Protein AF-R5ZVL3-F1 (afdb_monomer_lite)

Radius of gyration: 24.53 Å; chains: 1; bounding box: 81×50×43 Å

Secondary structure (DSSP, 8-state):
----PPPPP---------------------S----------EEEEE-S---SSEEEEEETTS-EEEEESB-TTSPBPEEES---TT-EEEEEEEGGGTEEEEEEEHHHHTTT--SEEEETTEEEETTEEE-GGGT--

Structure (mmCIF, N/CA/C/O backbone):
data_AF-R5ZVL3-F1
#
_entry.id   AF-R5ZVL3-F1
#
loop_
_atom_site.group_PDB
_atom_site.id
_atom_site.type_symbol
_atom_site.label_atom_id
_atom_site.label_alt_id
_atom_site.label_comp_id
_atom_site.label_asym_id
_atom_site.label_entity_id
_atom_site.label_seq_id
_atom_site.pdbx_PDB_ins_code
_atom_site.Cartn_x
_atom_site.Cartn_y
_atom_site.Cartn_z
_atom_site.occupancy
_atom_site.B_iso_or_equiv
_atom_site.auth_seq_id
_atom_site.auth_comp_id
_atom_site.auth_asym_id
_atom_site.auth_atom_id
_atom_site.pdbx_PDB_model_num
ATOM 1 N N . MET A 1 1 ? 65.532 -27.865 -7.230 1.00 46.47 1 MET A N 1
ATOM 2 C CA . MET A 1 1 ? 64.451 -28.369 -8.102 1.00 46.47 1 MET A CA 1
ATOM 3 C C . MET A 1 1 ? 63.863 -29.590 -7.409 1.00 46.47 1 MET A C 1
ATOM 5 O O . MET A 1 1 ? 64.515 -30.622 -7.372 1.00 46.47 1 MET A O 1
ATOM 9 N N . LEU A 1 2 ? 62.715 -29.437 -6.750 1.00 46.19 2 LEU A N 1
ATOM 10 C CA . LEU A 1 2 ? 61.948 -30.534 -6.162 1.00 46.19 2 LEU A CA 1
ATOM 11 C C . LEU A 1 2 ? 60.474 -30.152 -6.313 1.00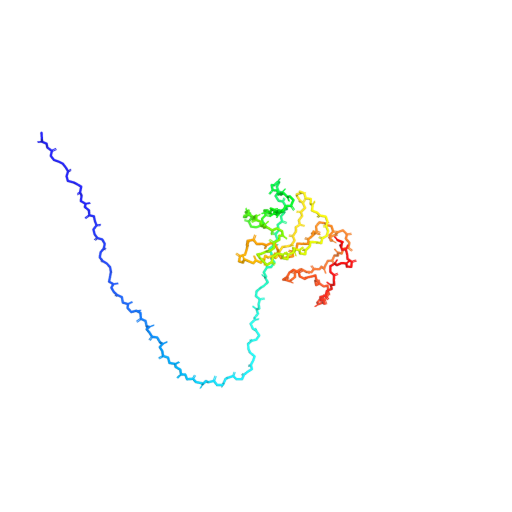 46.19 2 LEU A C 1
ATOM 13 O O . LEU A 1 2 ? 60.083 -29.041 -5.963 1.00 46.19 2 LEU A O 1
ATOM 17 N N . ALA A 1 3 ? 59.732 -31.028 -6.977 1.00 49.91 3 ALA A N 1
ATOM 18 C CA . ALA A 1 3 ? 58.392 -30.809 -7.493 1.00 49.91 3 ALA A CA 1
ATOM 19 C C . ALA A 1 3 ? 57.318 -30.905 -6.407 1.00 49.91 3 ALA A C 1
ATOM 21 O O . ALA A 1 3 ? 57.458 -31.680 -5.460 1.00 49.91 3 ALA A O 1
ATOM 22 N N . THR A 1 4 ? 56.180 -30.242 -6.617 1.00 57.16 4 THR A N 1
ATOM 23 C CA . THR A 1 4 ? 54.906 -30.772 -6.119 1.00 57.16 4 THR A CA 1
ATOM 24 C C . THR A 1 4 ? 53.772 -30.407 -7.076 1.00 57.16 4 THR A C 1
ATOM 26 O O . THR A 1 4 ? 53.538 -29.243 -7.387 1.00 57.16 4 THR A O 1
ATOM 29 N N . LEU A 1 5 ? 53.145 -31.463 -7.594 1.00 52.41 5 LEU A N 1
ATOM 30 C CA . LEU A 1 5 ? 52.029 -31.506 -8.534 1.00 52.41 5 LEU A CA 1
ATOM 31 C C . LEU A 1 5 ? 50.734 -30.997 -7.883 1.00 52.41 5 LEU A C 1
ATOM 33 O O . LEU A 1 5 ? 50.374 -31.446 -6.797 1.00 52.41 5 LEU A O 1
ATOM 37 N N . LEU A 1 6 ? 49.994 -30.149 -8.598 1.00 65.62 6 LEU A N 1
ATOM 38 C CA . LEU A 1 6 ? 48.585 -29.854 -8.332 1.00 65.62 6 LEU A CA 1
ATOM 39 C C . LEU A 1 6 ? 47.721 -30.796 -9.181 1.00 65.62 6 LEU A C 1
ATOM 41 O O . LEU A 1 6 ? 47.835 -30.820 -10.406 1.00 65.62 6 LEU A O 1
ATOM 45 N N . VAL A 1 7 ? 46.884 -31.596 -8.522 1.00 68.19 7 VAL A N 1
ATOM 46 C CA . VAL A 1 7 ? 45.976 -32.564 -9.150 1.00 68.19 7 VAL A CA 1
ATOM 47 C C . VAL A 1 7 ? 44.619 -31.892 -9.375 1.00 68.19 7 VAL A C 1
ATOM 49 O O . VAL A 1 7 ? 43.996 -31.420 -8.427 1.00 68.19 7 VAL A O 1
ATOM 52 N N . LEU A 1 8 ? 44.155 -31.848 -10.625 1.00 63.12 8 LEU A N 1
ATOM 53 C CA . LEU A 1 8 ? 42.806 -31.402 -10.987 1.00 63.12 8 LEU A CA 1
ATOM 54 C C . LEU A 1 8 ? 41.823 -32.563 -10.784 1.00 63.12 8 LEU A C 1
ATOM 56 O O . LEU A 1 8 ? 41.972 -33.619 -11.398 1.00 63.12 8 LEU A O 1
ATOM 60 N N . SER A 1 9 ? 40.814 -32.368 -9.934 1.00 62.41 9 SER A N 1
ATOM 61 C CA . SER A 1 9 ? 39.712 -33.322 -9.764 1.00 62.41 9 SER A CA 1
ATOM 62 C C . SER A 1 9 ? 38.651 -33.102 -10.841 1.00 62.41 9 SER A C 1
ATOM 64 O O . SER A 1 9 ? 38.035 -32.042 -10.915 1.00 62.41 9 SER A O 1
ATOM 66 N N . ALA A 1 10 ? 38.442 -34.119 -11.678 1.00 45.22 10 ALA A N 1
ATOM 67 C CA . ALA A 1 10 ? 37.360 -34.190 -12.649 1.00 45.22 10 ALA A CA 1
ATOM 68 C C . ALA A 1 10 ? 36.143 -34.889 -12.023 1.00 45.22 10 ALA A C 1
ATOM 70 O O . ALA A 1 10 ? 36.195 -36.084 -11.735 1.00 45.22 10 ALA A O 1
ATOM 71 N N . CYS A 1 11 ? 35.032 -34.171 -11.861 1.00 62.53 11 CYS A N 1
ATOM 72 C CA . CYS A 1 11 ? 33.734 -34.781 -11.580 1.00 62.53 11 CYS A CA 1
ATOM 73 C C . CYS A 1 11 ? 33.041 -35.110 -12.905 1.00 62.53 11 CYS A C 1
ATOM 75 O O . CYS A 1 11 ? 32.652 -34.223 -13.662 1.00 62.53 11 CYS A O 1
ATOM 77 N N . LYS A 1 12 ? 32.901 -36.407 -13.187 1.00 46.81 12 LYS A N 1
ATOM 78 C CA . LYS A 1 12 ? 32.119 -36.962 -14.295 1.00 46.81 12 LYS A CA 1
ATOM 79 C C . LYS A 1 12 ? 30.854 -37.567 -13.679 1.00 46.81 12 LYS A C 1
ATOM 81 O O . LYS A 1 12 ? 30.949 -38.547 -12.947 1.00 46.81 12 LYS A O 1
ATOM 86 N N . GLY A 1 13 ? 29.698 -36.962 -13.942 1.00 44.25 13 GLY A N 1
ATOM 87 C CA . GLY A 1 13 ? 28.385 -37.403 -13.459 1.00 44.25 13 GLY A CA 1
ATOM 88 C C . GLY A 1 13 ? 27.378 -37.446 -14.606 1.00 44.25 13 GLY A C 1
ATOM 89 O O . GLY A 1 13 ? 27.327 -36.532 -15.418 1.00 44.25 13 GLY A O 1
ATOM 90 N N . ASN A 1 14 ? 26.661 -38.562 -14.701 1.00 39.12 14 ASN A N 1
ATOM 91 C CA . ASN A 1 14 ? 25.923 -39.078 -15.853 1.00 39.12 14 ASN A CA 1
ATOM 92 C C . ASN A 1 14 ? 24.731 -38.256 -16.376 1.00 39.12 14 ASN A C 1
ATOM 94 O O . ASN A 1 14 ? 24.029 -37.566 -15.647 1.00 39.12 14 ASN A O 1
ATOM 98 N N . LYS A 1 15 ? 24.471 -38.506 -17.668 1.00 38.78 15 LYS A N 1
ATOM 99 C CA . LYS A 1 15 ? 23.219 -38.333 -18.419 1.00 38.78 15 LYS A CA 1
ATOM 100 C C . LYS A 1 15 ? 21.986 -38.813 -17.634 1.00 38.78 15 LYS A C 1
ATOM 102 O O . LYS A 1 15 ? 22.050 -39.883 -17.032 1.00 38.78 15 LYS A O 1
ATOM 107 N N . ASN A 1 16 ? 20.856 -38.109 -17.772 1.00 33.84 16 ASN A N 1
ATOM 108 C CA . ASN A 1 16 ? 19.651 -38.660 -18.412 1.00 33.84 16 ASN A CA 1
ATOM 109 C C . ASN A 1 16 ? 18.515 -37.630 -18.572 1.00 33.84 16 ASN A C 1
ATOM 111 O O . ASN A 1 16 ? 18.141 -36.938 -17.635 1.00 33.84 16 ASN A O 1
ATOM 115 N N . ASN A 1 17 ? 17.946 -37.673 -19.779 1.00 37.59 17 ASN A N 1
ATOM 116 C CA . ASN A 1 17 ? 16.548 -37.464 -20.158 1.00 37.59 17 ASN A CA 1
ATOM 117 C C . ASN A 1 17 ? 15.912 -36.081 -19.984 1.00 37.59 17 ASN A C 1
ATOM 119 O O . ASN A 1 17 ? 15.188 -35.805 -19.035 1.00 37.59 17 ASN A O 1
ATOM 123 N N . THR A 1 18 ? 16.040 -35.294 -21.050 1.00 43.06 18 THR A N 1
ATOM 124 C CA . THR A 1 18 ? 14.970 -34.430 -21.554 1.00 43.06 18 THR A CA 1
ATOM 125 C C . THR A 1 18 ? 13.792 -35.298 -22.017 1.00 43.06 18 THR A C 1
ATOM 127 O O . THR A 1 18 ? 13.997 -36.162 -22.873 1.00 43.06 18 THR A O 1
ATOM 130 N N . PRO A 1 19 ? 12.559 -35.070 -21.547 1.00 39.19 19 PRO A N 1
ATOM 131 C CA . PRO A 1 19 ? 11.376 -35.474 -22.283 1.00 39.19 19 PRO A CA 1
ATOM 132 C C . PRO A 1 19 ? 10.923 -34.289 -23.134 1.00 39.19 19 PRO A C 1
ATOM 134 O O . PRO A 1 19 ? 10.459 -33.271 -22.625 1.00 39.19 19 PRO A O 1
ATOM 137 N N . ALA A 1 20 ? 11.063 -34.439 -24.448 1.00 38.97 20 ALA A N 1
ATOM 138 C CA . ALA A 1 20 ? 10.199 -33.745 -25.383 1.00 38.97 20 ALA A CA 1
ATOM 139 C C . ALA A 1 20 ? 8.772 -34.277 -25.188 1.00 38.97 20 ALA A C 1
ATOM 141 O O . ALA A 1 20 ? 8.562 -35.488 -25.227 1.00 38.97 20 ALA A O 1
ATOM 142 N N . LEU A 1 21 ? 7.801 -33.386 -25.010 1.00 33.69 21 LEU A N 1
ATOM 143 C CA . LEU A 1 21 ? 6.386 -33.694 -25.190 1.00 33.69 21 LEU A CA 1
ATOM 144 C C . LEU A 1 21 ? 5.808 -32.667 -26.157 1.00 33.69 21 LEU A C 1
ATOM 146 O O . LEU A 1 21 ? 5.408 -31.572 -25.778 1.00 33.69 21 LEU A O 1
ATOM 150 N N . ALA A 1 22 ? 5.799 -33.052 -27.430 1.00 41.41 22 ALA A N 1
ATOM 151 C CA . ALA A 1 22 ? 4.743 -32.652 -28.337 1.00 41.41 22 ALA A CA 1
ATOM 152 C C . ALA A 1 22 ? 3.621 -33.685 -28.181 1.00 41.41 22 ALA A C 1
ATOM 154 O O . ALA A 1 22 ? 3.837 -34.868 -28.443 1.00 41.41 22 ALA A O 1
ATOM 155 N N . ALA A 1 23 ? 2.447 -33.244 -27.744 1.00 37.03 23 ALA A N 1
ATOM 156 C CA . ALA A 1 23 ? 1.192 -33.955 -27.940 1.00 37.03 23 ALA A CA 1
ATOM 157 C C . ALA A 1 23 ? 0.060 -32.929 -27.889 1.00 37.03 23 ALA A C 1
ATOM 159 O O . ALA A 1 23 ? -0.356 -32.477 -26.826 1.00 37.03 23 ALA A O 1
ATOM 160 N N . ASP A 1 24 ? -0.386 -32.545 -29.077 1.00 40.75 24 ASP A N 1
ATOM 161 C CA . ASP A 1 24 ? -1.666 -31.899 -29.306 1.00 40.75 24 ASP A CA 1
ATOM 162 C C . ASP A 1 24 ? -2.752 -32.964 -29.094 1.00 40.75 24 ASP A C 1
ATOM 164 O O . ASP A 1 24 ? -2.770 -33.985 -29.785 1.00 40.75 24 ASP A O 1
ATOM 168 N N . THR A 1 25 ? -3.608 -32.801 -28.087 1.00 37.88 25 THR A N 1
ATOM 169 C CA . THR A 1 25 ? -4.877 -33.531 -27.979 1.00 37.88 25 THR A CA 1
ATOM 170 C C . THR A 1 25 ? -5.848 -32.691 -27.168 1.00 37.88 25 THR A C 1
ATOM 172 O O . THR A 1 25 ? -5.708 -32.497 -25.963 1.00 37.88 25 THR A O 1
ATOM 175 N N . THR A 1 26 ? -6.861 -32.207 -27.872 1.00 42.31 26 THR A N 1
ATOM 176 C CA . THR A 1 26 ? -8.063 -31.577 -27.345 1.00 42.31 26 THR A CA 1
ATOM 177 C C . THR A 1 26 ? -8.664 -32.447 -26.240 1.00 42.31 26 THR A C 1
ATOM 179 O O . THR A 1 26 ? -9.047 -33.590 -26.478 1.00 42.31 26 THR A O 1
ATOM 182 N N . SER A 1 27 ? -8.753 -31.919 -25.023 1.00 41.81 27 SER A N 1
ATOM 183 C CA . SER A 1 27 ? -9.545 -32.505 -23.942 1.00 41.81 27 SER A CA 1
ATOM 184 C C . SER A 1 27 ? -10.313 -31.384 -23.266 1.00 41.81 27 SER A C 1
ATOM 186 O O . SER A 1 27 ? -9.763 -30.559 -22.544 1.00 41.81 27 SER A O 1
ATOM 188 N N . ILE A 1 28 ? -11.600 -31.344 -23.585 1.00 50.12 28 ILE A N 1
ATOM 189 C CA . ILE A 1 28 ? -12.604 -30.547 -22.900 1.00 50.12 28 ILE A CA 1
ATOM 190 C C . ILE A 1 28 ? -12.718 -31.155 -21.499 1.00 50.12 28 ILE A C 1
ATOM 192 O O . ILE A 1 28 ? -13.162 -32.295 -21.368 1.00 50.12 28 ILE A O 1
ATOM 196 N N . VAL A 1 29 ? -12.290 -30.427 -20.468 1.00 45.00 29 VAL A N 1
ATOM 197 C CA . VAL A 1 29 ? -12.664 -30.724 -19.083 1.00 45.00 29 VAL A CA 1
ATOM 198 C C . VAL A 1 29 ? -13.313 -29.484 -18.497 1.00 45.00 29 VAL A C 1
ATOM 200 O O . VAL A 1 29 ? -12.753 -28.391 -18.466 1.00 45.00 29 VAL A O 1
ATOM 203 N N . ASP A 1 30 ? -14.552 -29.724 -18.111 1.00 42.44 30 ASP A N 1
ATOM 204 C CA . ASP A 1 30 ? -15.542 -28.837 -17.548 1.00 42.44 30 ASP A CA 1
ATOM 205 C C . ASP A 1 30 ? -15.221 -28.531 -16.070 1.00 42.44 30 ASP A C 1
ATOM 207 O O . ASP A 1 30 ? -14.961 -29.439 -15.285 1.00 42.44 30 ASP A O 1
ATOM 211 N N . THR A 1 31 ? -15.265 -27.239 -15.739 1.00 49.22 31 THR A N 1
ATOM 212 C CA . THR A 1 31 ? -15.638 -26.609 -14.458 1.00 49.22 31 THR A CA 1
ATOM 213 C C . THR A 1 31 ? -14.865 -26.913 -13.152 1.00 49.22 31 THR A C 1
ATOM 215 O O . THR A 1 31 ? -14.805 -28.020 -12.625 1.00 49.22 31 THR A O 1
ATOM 218 N N . THR A 1 32 ? -14.429 -25.803 -12.530 1.00 49.00 32 THR A N 1
ATOM 219 C CA . THR A 1 32 ? -14.057 -25.590 -11.110 1.00 49.00 32 THR A CA 1
ATOM 220 C C . THR A 1 32 ? -12.740 -26.168 -10.586 1.00 49.00 32 THR A C 1
ATOM 222 O O . THR A 1 32 ? -12.709 -27.013 -9.698 1.00 49.00 32 THR A O 1
ATOM 225 N N . ALA A 1 33 ? -11.639 -25.532 -10.975 1.00 45.66 33 ALA A N 1
ATOM 226 C CA . ALA A 1 33 ? -10.621 -25.157 -10.000 1.00 45.66 33 ALA A CA 1
ATOM 227 C C . ALA A 1 33 ? -10.559 -23.627 -10.001 1.00 45.66 33 ALA A C 1
ATOM 229 O O . ALA A 1 33 ? -9.957 -23.027 -10.885 1.00 45.66 33 ALA A O 1
ATOM 230 N N . ALA A 1 34 ? -11.253 -22.979 -9.061 1.00 45.72 34 ALA A N 1
ATOM 231 C CA . ALA A 1 34 ? -10.900 -21.606 -8.733 1.00 45.72 34 ALA A CA 1
ATOM 232 C C . ALA A 1 34 ? -9.494 -21.689 -8.136 1.00 45.72 34 ALA A C 1
ATOM 234 O O . ALA A 1 34 ? -9.347 -22.097 -6.982 1.00 45.72 34 ALA A O 1
ATOM 235 N N . GLU A 1 35 ? -8.472 -21.420 -8.952 1.00 46.66 35 GLU A N 1
ATOM 236 C CA . GLU A 1 35 ? -7.116 -21.208 -8.465 1.00 46.66 35 GLU A CA 1
ATOM 237 C C . GLU A 1 35 ? -7.227 -20.194 -7.328 1.00 46.66 35 GLU A C 1
ATOM 239 O O . GLU A 1 35 ? -7.655 -19.056 -7.526 1.00 46.66 35 GLU A O 1
ATOM 244 N N . GLN A 1 36 ? -6.962 -20.651 -6.104 1.00 56.12 36 GLN A N 1
ATOM 245 C CA . GLN A 1 36 ? -6.869 -19.772 -4.950 1.00 56.12 36 GLN A CA 1
ATOM 246 C C . GLN A 1 36 ? -5.644 -18.900 -5.213 1.00 56.12 36 GLN A C 1
ATOM 248 O O . GLN A 1 36 ? -4.516 -19.326 -4.976 1.00 56.12 36 GLN A O 1
ATOM 253 N N . VAL A 1 37 ? -5.863 -17.729 -5.812 1.00 73.69 37 VAL A N 1
ATOM 254 C CA . VAL A 1 37 ? -4.805 -16.754 -6.062 1.00 73.69 37 VAL A CA 1
ATOM 255 C C . VAL A 1 37 ? -4.255 -16.355 -4.700 1.00 73.69 37 VAL A C 1
ATOM 257 O O . VAL A 1 37 ? -4.962 -15.740 -3.900 1.00 73.69 37 VAL A O 1
ATOM 260 N N . THR A 1 38 ? -3.020 -16.769 -4.420 1.00 88.62 38 THR A N 1
ATOM 261 C CA . THR A 1 38 ? -2.311 -16.414 -3.192 1.00 88.62 38 THR A CA 1
ATOM 262 C C . THR A 1 38 ? -2.289 -14.898 -3.044 1.00 88.62 38 THR A C 1
ATOM 264 O O . THR A 1 38 ? -1.992 -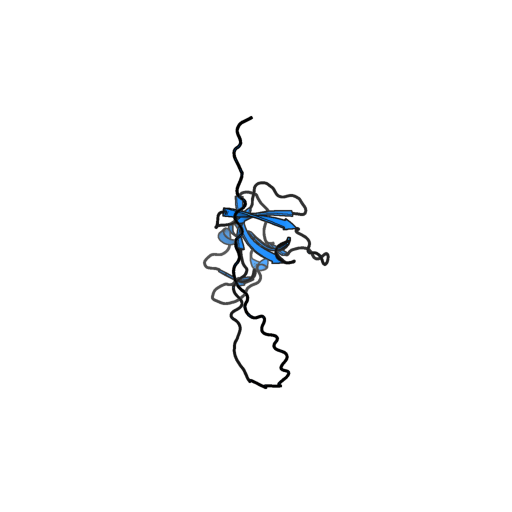14.190 -4.005 1.00 88.62 38 THR A O 1
ATOM 267 N N . ASP A 1 39 ? -2.604 -14.410 -1.844 1.00 92.75 39 ASP A N 1
ATOM 268 C CA . ASP A 1 39 ? -2.541 -12.984 -1.539 1.00 92.75 3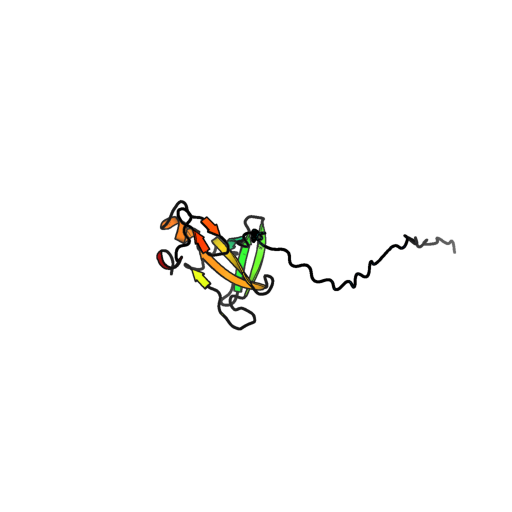9 ASP A CA 1
ATOM 269 C C . ASP A 1 39 ? -1.116 -12.459 -1.750 1.00 92.75 39 ASP A C 1
ATOM 271 O O . ASP A 1 39 ? -0.166 -12.956 -1.145 1.00 92.75 39 ASP A O 1
ATOM 275 N N . SER A 1 40 ? -0.971 -11.463 -2.620 1.00 93.38 40 SER A N 1
ATOM 276 C CA . SER A 1 40 ? 0.316 -10.856 -2.955 1.00 93.38 40 SER A CA 1
ATOM 277 C C . SER A 1 40 ? 0.667 -9.652 -2.074 1.00 93.38 40 SER A C 1
ATOM 279 O O . SER A 1 40 ? 1.572 -8.890 -2.417 1.00 93.38 40 SER A O 1
ATOM 281 N N . THR A 1 41 ? -0.089 -9.397 -1.004 1.00 97.69 41 THR A N 1
ATOM 282 C CA . THR A 1 41 ? 0.128 -8.235 -0.135 1.00 97.69 41 THR A CA 1
ATOM 283 C C . THR A 1 41 ? 1.363 -8.431 0.742 1.00 97.69 41 THR A C 1
ATOM 285 O O . THR A 1 41 ? 1.447 -9.362 1.537 1.00 97.69 41 THR A O 1
ATOM 288 N N . ILE A 1 42 ? 2.305 -7.501 0.628 1.00 98.31 42 ILE A N 1
ATOM 289 C CA . ILE A 1 42 ? 3.535 -7.419 1.410 1.00 98.31 42 ILE A CA 1
ATOM 290 C C . ILE A 1 42 ? 3.328 -6.391 2.522 1.00 98.31 42 ILE A C 1
ATOM 292 O O . ILE A 1 42 ? 2.835 -5.291 2.272 1.00 98.31 42 ILE A O 1
ATOM 296 N N . TYR A 1 43 ? 3.733 -6.726 3.743 1.00 98.50 43 TYR A N 1
ATOM 297 C CA . TYR A 1 43 ? 3.626 -5.842 4.901 1.00 98.50 43 TYR A CA 1
ATOM 298 C C . TYR A 1 43 ? 5.005 -5.414 5.386 1.00 98.50 43 TYR A C 1
ATOM 300 O O . TYR A 1 43 ? 5.969 -6.174 5.285 1.00 98.50 43 TYR A O 1
ATOM 308 N N . GLY A 1 44 ? 5.100 -4.193 5.902 1.00 98.31 44 GLY A N 1
ATOM 309 C CA . GLY A 1 44 ? 6.349 -3.675 6.442 1.00 98.31 44 GLY A CA 1
ATOM 310 C C . GLY A 1 44 ? 6.261 -2.227 6.894 1.00 98.31 44 GLY A C 1
ATOM 311 O O . GLY A 1 44 ? 5.193 -1.608 6.872 1.00 98.31 44 GLY A O 1
ATOM 312 N N . LYS A 1 45 ? 7.402 -1.677 7.299 1.00 98.38 45 LYS A N 1
ATOM 313 C CA . LYS A 1 45 ? 7.566 -0.267 7.663 1.00 98.38 45 LYS A CA 1
ATOM 314 C C . LYS A 1 45 ? 8.337 0.476 6.588 1.00 98.38 45 LYS A C 1
ATOM 316 O O . LYS A 1 45 ? 9.288 -0.068 6.029 1.00 98.38 45 LYS A O 1
ATOM 321 N N . ALA A 1 46 ? 7.955 1.720 6.317 1.00 97.44 46 ALA A N 1
ATOM 322 C CA . ALA A 1 46 ? 8.717 2.557 5.397 1.00 97.44 46 ALA A CA 1
ATOM 323 C C . ALA A 1 46 ? 10.175 2.678 5.869 1.00 97.44 46 ALA A C 1
ATOM 325 O O . ALA A 1 46 ? 10.425 2.984 7.039 1.00 97.44 46 ALA A O 1
ATOM 326 N N . SER A 1 47 ? 11.117 2.428 4.957 1.00 94.25 47 SER A N 1
ATOM 327 C CA . SER A 1 47 ? 12.544 2.609 5.215 1.00 94.25 47 SER A CA 1
ATOM 328 C C . SER A 1 47 ? 12.881 4.098 5.308 1.00 94.25 47 SER A C 1
ATOM 330 O O . SER A 1 47 ? 12.092 4.959 4.923 1.00 94.25 47 SER A O 1
ATOM 332 N N . GLU A 1 48 ? 14.072 4.417 5.805 1.00 88.69 48 GLU A N 1
ATOM 333 C CA . GLU A 1 48 ? 14.574 5.797 5.869 1.00 88.69 48 GLU A CA 1
ATOM 334 C C . GLU A 1 48 ? 15.004 6.343 4.493 1.00 88.69 48 GLU A C 1
ATOM 336 O O . GLU A 1 48 ? 15.283 7.533 4.359 1.00 88.69 48 GLU A O 1
ATOM 341 N N . ASP A 1 49 ? 15.056 5.483 3.472 1.00 78.38 49 ASP A N 1
ATOM 342 C CA . ASP A 1 49 ? 15.624 5.779 2.159 1.00 78.38 49 ASP A CA 1
ATOM 343 C C . ASP A 1 49 ? 14.565 5.617 1.060 1.00 78.38 49 ASP A C 1
ATOM 345 O O . ASP A 1 49 ? 14.430 4.562 0.437 1.00 78.38 49 ASP A O 1
ATOM 349 N N . PHE A 1 50 ? 13.769 6.669 0.843 1.00 85.75 50 PHE A N 1
ATOM 350 C CA . PHE A 1 50 ? 12.895 6.778 -0.324 1.00 85.75 50 PHE A CA 1
ATOM 351 C C . PHE A 1 50 ? 12.784 8.218 -0.836 1.00 85.75 50 PHE A C 1
ATOM 353 O O . PHE A 1 50 ? 12.823 9.187 -0.078 1.00 85.75 50 PHE A O 1
ATOM 360 N N . GLY A 1 51 ? 12.654 8.357 -2.157 1.00 86.31 51 GLY A N 1
ATOM 361 C CA . GLY A 1 51 ? 12.606 9.645 -2.848 1.00 86.31 51 GLY A CA 1
ATOM 362 C C . GLY A 1 51 ? 11.216 10.005 -3.372 1.00 86.31 51 GLY A C 1
ATOM 363 O O . GLY A 1 51 ? 10.220 9.342 -3.108 1.00 86.31 51 GLY A O 1
ATOM 364 N N . MET A 1 52 ? 11.135 11.059 -4.188 1.00 88.62 52 MET A N 1
ATOM 365 C CA . MET A 1 52 ? 9.858 11.461 -4.802 1.00 88.62 52 MET A CA 1
ATOM 366 C C . MET A 1 52 ? 9.281 10.380 -5.731 1.00 88.62 52 MET A C 1
ATOM 368 O O . MET A 1 52 ? 8.062 10.221 -5.789 1.00 88.62 52 MET A O 1
ATOM 372 N N . SER A 1 53 ? 10.148 9.629 -6.417 1.00 93.56 53 SER A N 1
ATOM 373 C CA . SER A 1 53 ? 9.778 8.646 -7.448 1.00 93.56 53 SER A CA 1
ATOM 374 C C . SER A 1 53 ? 9.911 7.188 -7.004 1.00 93.56 53 SER A C 1
ATOM 376 O O . SER A 1 53 ? 9.563 6.292 -7.770 1.00 93.56 53 SER A O 1
ATOM 378 N N . THR A 1 54 ? 10.404 6.934 -5.794 1.00 95.81 54 THR A N 1
ATOM 379 C CA . THR A 1 54 ? 10.601 5.583 -5.258 1.00 95.81 54 THR A CA 1
ATOM 380 C C . THR A 1 54 ? 9.923 5.439 -3.906 1.00 95.81 54 THR A C 1
ATOM 382 O O . THR A 1 54 ? 9.637 6.427 -3.234 1.00 95.81 54 THR A O 1
ATOM 385 N N . PHE A 1 55 ? 9.640 4.205 -3.513 1.00 97.56 55 PHE A N 1
ATOM 386 C CA . PHE A 1 55 ? 9.222 3.874 -2.160 1.00 97.56 55 PHE A CA 1
ATOM 387 C C . PHE A 1 55 ? 10.086 2.731 -1.634 1.00 97.56 55 PHE A C 1
ATOM 389 O O . PHE A 1 55 ? 10.318 1.754 -2.348 1.00 97.56 55 PHE A O 1
ATOM 396 N N . GLY A 1 56 ? 10.564 2.890 -0.406 1.00 97.31 56 GLY A N 1
ATOM 397 C CA . GLY A 1 56 ? 11.426 1.946 0.284 1.00 97.31 56 GLY A CA 1
ATOM 398 C C . GLY A 1 56 ? 10.721 1.403 1.520 1.00 97.31 56 GLY A C 1
ATOM 399 O O . GLY A 1 56 ? 10.076 2.153 2.258 1.00 97.31 56 GLY A O 1
ATOM 400 N N . MET A 1 57 ? 10.818 0.097 1.749 1.00 97.50 57 MET A N 1
ATOM 401 C CA . MET A 1 57 ? 10.161 -0.585 2.861 1.00 97.50 57 MET A CA 1
ATOM 402 C C . MET A 1 57 ? 11.057 -1.687 3.416 1.00 97.50 57 MET A C 1
ATOM 404 O O . MET A 1 57 ? 11.655 -2.444 2.656 1.00 97.50 57 MET A O 1
ATOM 408 N N . ILE A 1 58 ? 11.111 -1.800 4.739 1.00 98.06 58 ILE A N 1
ATOM 409 C CA . ILE A 1 58 ? 11.605 -2.992 5.424 1.00 98.06 58 ILE A CA 1
ATOM 410 C C . ILE A 1 58 ? 10.389 -3.864 5.718 1.00 98.06 58 ILE A C 1
ATOM 412 O O . ILE A 1 58 ? 9.478 -3.434 6.429 1.00 98.06 58 ILE A O 1
ATOM 416 N N . THR A 1 59 ? 10.339 -5.047 5.117 1.00 98.19 59 THR A N 1
ATOM 417 C CA . THR A 1 59 ? 9.231 -5.994 5.288 1.00 98.19 59 THR A CA 1
ATOM 418 C C . THR A 1 59 ? 9.176 -6.537 6.714 1.00 98.19 59 THR A C 1
ATOM 420 O O . THR A 1 59 ? 10.160 -6.471 7.453 1.00 98.19 59 THR A O 1
ATOM 423 N N . ASP A 1 60 ? 8.035 -7.107 7.099 1.00 98.00 60 ASP A N 1
ATOM 424 C CA . ASP A 1 60 ? 7.881 -7.772 8.399 1.00 98.00 60 ASP A CA 1
ATOM 425 C C . ASP A 1 60 ? 8.862 -8.963 8.565 1.00 98.00 60 ASP A C 1
ATOM 427 O O . ASP A 1 60 ? 9.232 -9.292 9.693 1.00 98.00 60 ASP A O 1
ATOM 431 N N . ASP A 1 61 ? 9.351 -9.540 7.459 1.00 97.12 61 ASP A N 1
ATOM 432 C CA . ASP A 1 61 ? 10.383 -10.591 7.438 1.00 97.12 61 ASP A CA 1
ATOM 433 C C . ASP A 1 61 ? 11.826 -10.039 7.495 1.00 97.12 61 ASP A C 1
ATOM 435 O O . ASP A 1 61 ? 12.787 -10.794 7.646 1.00 97.12 61 ASP A O 1
ATOM 439 N N . GLY A 1 62 ? 11.995 -8.715 7.424 1.00 97.00 62 GLY A N 1
ATOM 440 C CA . GLY A 1 62 ? 13.284 -8.024 7.515 1.00 97.00 62 GLY A CA 1
ATOM 441 C C . GLY A 1 62 ? 13.965 -7.730 6.176 1.00 97.00 62 GLY A C 1
ATOM 442 O O . GLY A 1 62 ? 15.015 -7.086 6.169 1.00 97.00 62 GLY A O 1
ATOM 443 N N . ASP A 1 63 ? 13.379 -8.142 5.050 1.00 96.44 63 ASP A N 1
ATOM 444 C CA . ASP A 1 63 ? 13.895 -7.816 3.718 1.00 96.44 63 ASP A CA 1
ATOM 445 C C . ASP A 1 63 ? 13.691 -6.339 3.373 1.00 96.44 63 ASP A C 1
ATOM 447 O O . ASP A 1 63 ? 12.647 -5.756 3.676 1.00 96.44 63 ASP A O 1
ATOM 451 N N . THR A 1 64 ? 14.655 -5.751 2.664 1.00 95.31 64 THR A N 1
ATOM 452 C CA . THR A 1 64 ? 14.535 -4.399 2.106 1.00 95.31 64 THR A CA 1
ATOM 453 C C . THR A 1 64 ? 13.970 -4.459 0.692 1.00 95.31 64 THR A C 1
ATOM 455 O O . THR A 1 64 ? 14.555 -5.084 -0.192 1.00 95.31 64 THR A O 1
ATOM 458 N N . ILE A 1 65 ? 12.881 -3.733 0.455 1.00 95.94 65 ILE A N 1
ATOM 459 C CA . ILE A 1 65 ? 12.279 -3.539 -0.864 1.00 95.94 65 ILE A CA 1
ATOM 460 C C . ILE A 1 65 ? 12.411 -2.073 -1.260 1.00 95.94 65 ILE A C 1
ATOM 462 O O . ILE A 1 65 ? 12.114 -1.189 -0.462 1.00 95.94 65 ILE A O 1
ATOM 466 N N . ASN A 1 66 ? 12.801 -1.826 -2.510 1.00 96.56 66 ASN A N 1
ATOM 467 C CA . ASN A 1 66 ? 12.782 -0.509 -3.138 1.00 96.56 66 ASN A CA 1
ATOM 468 C C . ASN A 1 66 ? 12.083 -0.618 -4.493 1.00 96.56 66 ASN A C 1
ATOM 470 O O . ASN A 1 66 ? 12.512 -1.402 -5.335 1.00 96.56 66 ASN A O 1
ATOM 474 N N . VAL A 1 67 ? 11.025 0.166 -4.696 1.00 97.31 67 VAL A N 1
ATOM 475 C CA . VAL A 1 67 ? 10.187 0.118 -5.905 1.00 97.31 67 VAL A CA 1
ATOM 476 C C . VAL A 1 67 ? 9.977 1.496 -6.516 1.00 97.31 67 VAL A C 1
ATOM 478 O O . VAL A 1 67 ? 9.955 2.510 -5.811 1.00 97.31 67 VAL A O 1
ATOM 481 N N . CYS A 1 68 ? 9.776 1.541 -7.830 1.00 97.81 68 CYS A N 1
ATOM 482 C CA . CYS A 1 68 ? 9.354 2.741 -8.547 1.00 97.81 68 CYS A CA 1
ATOM 483 C C . CYS A 1 68 ? 7.873 3.045 -8.277 1.00 97.81 68 CYS A C 1
ATOM 485 O O . CYS A 1 68 ? 7.041 2.146 -8.238 1.00 97.81 68 CYS A O 1
ATOM 487 N N . ARG A 1 69 ? 7.509 4.320 -8.107 1.00 97.19 69 ARG A N 1
ATOM 488 C CA . ARG A 1 69 ? 6.104 4.736 -7.899 1.00 97.19 69 ARG A CA 1
ATOM 489 C C . ARG A 1 69 ? 5.295 4.821 -9.195 1.00 97.19 69 ARG A C 1
ATOM 491 O O . ARG A 1 69 ? 4.077 4.950 -9.128 1.00 97.19 69 ARG A O 1
ATOM 498 N N . THR A 1 70 ? 5.962 4.734 -10.336 1.00 97.75 70 THR A N 1
ATOM 499 C CA . THR A 1 70 ? 5.358 4.712 -11.668 1.00 97.75 70 THR A CA 1
ATOM 500 C C . THR A 1 70 ? 5.762 3.403 -12.333 1.00 97.75 70 THR A C 1
ATOM 502 O O . THR A 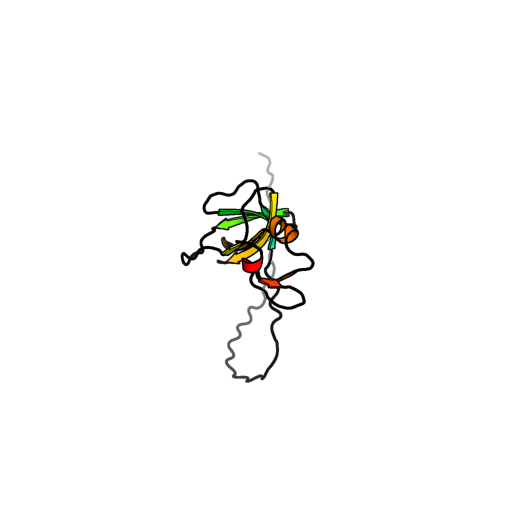1 70 ? 6.933 3.031 -12.284 1.00 97.75 70 THR A O 1
ATOM 505 N N . ALA A 1 71 ? 4.790 2.706 -12.912 1.00 97.56 71 ALA A N 1
ATOM 506 C CA . ALA A 1 71 ? 4.989 1.443 -13.607 1.00 97.56 71 ALA A CA 1
ATOM 507 C C . ALA A 1 71 ? 5.623 1.634 -14.996 1.00 97.56 71 ALA A C 1
ATOM 509 O O . ALA A 1 71 ? 5.666 2.743 -15.536 1.00 97.56 71 ALA A O 1
ATOM 510 N N . ASN A 1 72 ? 6.065 0.536 -15.611 1.00 97.62 72 ASN A N 1
ATOM 511 C CA . ASN A 1 72 ? 6.702 0.530 -16.935 1.00 97.62 72 ASN A CA 1
ATOM 512 C C . ASN A 1 72 ? 5.790 1.059 -18.058 1.00 97.62 72 ASN A C 1
ATOM 514 O O . ASN A 1 72 ? 6.275 1.550 -19.076 1.00 97.62 72 ASN A O 1
ATOM 518 N N . ASP A 1 73 ? 4.471 0.979 -17.872 1.00 97.19 73 ASP A N 1
ATOM 519 C CA . ASP A 1 73 ? 3.461 1.535 -18.780 1.00 97.19 73 ASP A CA 1
ATOM 520 C C . ASP A 1 73 ? 3.198 3.043 -18.564 1.00 97.19 73 ASP A C 1
ATOM 522 O O . ASP A 1 73 ? 2.368 3.630 -19.259 1.00 97.19 73 ASP A O 1
ATOM 526 N N . GLY A 1 74 ? 3.897 3.676 -17.617 1.00 97.06 74 GLY A N 1
ATOM 527 C CA . GLY A 1 74 ? 3.744 5.086 -17.261 1.00 97.06 74 GLY A CA 1
ATOM 528 C C . GLY A 1 74 ? 2.594 5.381 -16.296 1.00 97.06 74 GLY A C 1
ATOM 529 O O . GLY A 1 74 ? 2.337 6.548 -16.010 1.00 97.06 74 GLY A O 1
ATOM 530 N N . THR A 1 75 ? 1.886 4.364 -15.795 1.00 97.56 75 THR A N 1
ATOM 531 C CA . THR A 1 75 ? 0.811 4.561 -14.815 1.00 97.56 75 THR A CA 1
ATOM 532 C C . THR A 1 75 ? 1.360 4.708 -13.399 1.00 97.56 75 THR A C 1
ATOM 534 O O . THR A 1 75 ? 2.223 3.945 -12.965 1.00 97.56 75 THR A O 1
ATOM 537 N N . ASP A 1 76 ? 0.838 5.682 -12.655 1.00 97.25 76 ASP A N 1
ATOM 538 C CA . ASP A 1 76 ? 1.219 5.892 -11.259 1.00 97.25 76 ASP A CA 1
ATOM 539 C C . ASP A 1 76 ? 0.571 4.863 -10.323 1.00 97.25 76 ASP A C 1
ATOM 541 O O . ASP A 1 76 ? -0.543 4.374 -10.546 1.00 97.25 76 ASP A O 1
ATOM 545 N N . ALA A 1 77 ? 1.275 4.559 -9.235 1.00 96.88 77 ALA A N 1
ATOM 546 C CA . ALA A 1 77 ? 0.792 3.708 -8.162 1.00 96.88 77 ALA A CA 1
ATOM 547 C C . ALA A 1 77 ? -0.401 4.322 -7.417 1.00 96.88 77 ALA A C 1
ATOM 549 O O . ALA A 1 77 ? -0.500 5.539 -7.235 1.00 96.88 77 ALA A O 1
ATOM 550 N N . LYS A 1 78 ? -1.271 3.458 -6.885 1.00 97.81 78 LYS A N 1
ATOM 551 C CA . LYS A 1 78 ? -2.360 3.871 -5.990 1.00 97.81 78 LYS A CA 1
ATOM 552 C C . LYS A 1 78 ? -1.833 3.973 -4.567 1.00 97.81 78 LYS A C 1
ATOM 554 O O . LYS A 1 78 ? -1.413 2.972 -3.995 1.00 97.81 78 LYS A O 1
ATOM 559 N N . ILE A 1 79 ? -1.847 5.170 -3.997 1.00 97.81 79 ILE A N 1
ATOM 560 C CA . ILE A 1 79 ? -1.276 5.432 -2.675 1.00 97.81 79 ILE A CA 1
ATOM 561 C C . ILE A 1 79 ? -2.356 6.052 -1.802 1.00 97.81 79 ILE A C 1
ATOM 563 O O . ILE A 1 79 ? -2.925 7.076 -2.167 1.00 97.81 79 ILE A O 1
ATOM 567 N N . TYR A 1 80 ? -2.619 5.416 -0.665 1.00 98.44 80 TYR A N 1
ATOM 568 C CA . TYR A 1 80 ? -3.678 5.784 0.263 1.00 98.44 80 TYR A CA 1
ATOM 569 C C . TYR A 1 80 ? -3.100 6.149 1.625 1.00 98.44 80 TYR A C 1
ATOM 571 O O . TYR A 1 80 ? -2.473 5.321 2.296 1.00 98.44 80 TYR A O 1
ATOM 579 N N . GLY A 1 81 ? -3.373 7.374 2.065 1.00 97.69 81 GLY A N 1
ATOM 580 C CA . GLY A 1 81 ? -2.805 7.954 3.272 1.00 97.69 81 GLY A CA 1
ATOM 581 C C . GLY A 1 81 ? -1.470 8.639 3.003 1.00 97.69 81 GLY A C 1
ATOM 582 O O . GLY A 1 81 ? -0.938 8.645 1.890 1.00 97.69 81 GLY A O 1
ATOM 583 N N . SER A 1 82 ? -0.921 9.264 4.041 1.00 96.62 82 SER A N 1
ATOM 584 C CA . SER A 1 82 ? 0.360 9.954 3.891 1.00 96.62 82 SER A CA 1
ATOM 585 C C . SER A 1 82 ? 1.538 8.980 3.783 1.00 96.62 82 SER A C 1
ATOM 587 O O . SER A 1 82 ? 1.500 7.882 4.332 1.00 96.62 82 SER A O 1
ATOM 589 N N . ILE A 1 83 ? 2.602 9.401 3.094 1.00 95.06 83 ILE A N 1
ATOM 590 C CA . ILE A 1 83 ? 3.892 8.706 3.108 1.00 95.06 83 ILE A CA 1
ATOM 591 C C . ILE A 1 83 ? 4.765 9.341 4.190 1.00 95.06 83 ILE A C 1
ATOM 593 O O . ILE A 1 83 ? 5.083 10.531 4.128 1.00 95.06 83 ILE A O 1
ATOM 597 N N . LYS A 1 84 ? 5.141 8.540 5.181 1.00 95.38 84 LYS A N 1
ATOM 598 C CA . LYS A 1 84 ? 5.945 8.916 6.347 1.00 95.38 84 LYS A CA 1
ATOM 599 C C . LYS A 1 84 ? 6.907 7.794 6.707 1.00 95.38 84 LYS A C 1
ATOM 601 O O . LYS A 1 84 ? 6.552 6.621 6.591 1.00 95.38 84 LYS A O 1
ATOM 606 N N . TYR A 1 85 ? 8.086 8.181 7.185 1.00 93.94 85 TYR A N 1
ATOM 607 C CA . TYR A 1 85 ? 9.068 7.267 7.762 1.00 93.94 85 TYR A CA 1
ATOM 608 C C . TYR A 1 85 ? 8.488 6.511 8.959 1.00 93.94 85 TYR A C 1
ATOM 610 O O . TYR A 1 85 ? 7.685 7.070 9.706 1.00 93.94 85 TYR A O 1
ATOM 618 N N . ASP A 1 86 ? 8.913 5.256 9.127 1.00 95.12 86 ASP A N 1
ATOM 619 C CA . ASP A 1 86 ? 8.552 4.348 10.229 1.00 95.12 86 ASP A CA 1
ATOM 620 C C . ASP A 1 86 ? 7.056 3.968 10.349 1.00 95.12 86 ASP A C 1
ATOM 622 O O . ASP A 1 86 ? 6.694 3.072 11.123 1.00 95.12 86 ASP A O 1
ATOM 626 N N . ASP A 1 87 ? 6.178 4.572 9.542 1.00 98.00 87 ASP A N 1
ATOM 627 C CA . ASP A 1 87 ? 4.790 4.130 9.409 1.00 98.00 87 ASP A CA 1
ATOM 628 C C . ASP A 1 87 ? 4.724 2.726 8.789 1.00 98.00 87 ASP A C 1
ATOM 630 O O . ASP A 1 87 ? 5.586 2.329 7.998 1.00 98.00 87 ASP A O 1
ATOM 634 N N . ARG A 1 88 ? 3.685 1.966 9.156 1.00 98.56 88 ARG A N 1
ATOM 635 C CA . ARG A 1 88 ? 3.432 0.617 8.644 1.00 98.56 88 ARG A CA 1
ATOM 636 C C . ARG A 1 88 ? 2.531 0.676 7.416 1.00 98.56 88 ARG A C 1
ATOM 638 O O . ARG A 1 88 ? 1.545 1.414 7.406 1.00 98.56 88 ARG A O 1
ATOM 645 N N . TYR A 1 89 ? 2.833 -0.147 6.419 1.00 98.69 89 TYR A N 1
ATOM 646 C CA . TYR A 1 89 ? 2.123 -0.191 5.147 1.00 98.69 89 TYR A CA 1
ATOM 647 C C . TYR A 1 89 ? 1.749 -1.616 4.742 1.00 98.69 89 TYR A C 1
ATOM 649 O O . TYR A 1 89 ? 2.412 -2.585 5.113 1.00 98.69 89 TYR A O 1
ATOM 657 N N . ALA A 1 90 ? 0.677 -1.711 3.957 1.00 98.69 90 ALA A N 1
ATOM 658 C CA . ALA A 1 90 ? 0.397 -2.845 3.088 1.00 98.69 90 ALA A CA 1
ATOM 659 C C . ALA A 1 90 ? 0.720 -2.434 1.650 1.00 98.69 90 ALA A C 1
ATOM 661 O O . ALA A 1 90 ? 0.298 -1.364 1.202 1.00 98.69 90 ALA A O 1
ATOM 662 N N . MET A 1 91 ? 1.455 -3.281 0.938 1.00 98.50 91 MET A N 1
ATOM 663 C CA . MET A 1 91 ? 1.974 -3.012 -0.393 1.00 98.50 91 MET A CA 1
ATOM 664 C C . MET A 1 91 ? 1.657 -4.162 -1.345 1.00 98.50 91 MET A C 1
ATOM 666 O O . MET A 1 91 ? 1.809 -5.327 -1.002 1.00 98.50 91 MET A O 1
ATOM 670 N N . THR A 1 92 ? 1.282 -3.841 -2.574 1.00 98.31 92 THR A N 1
ATOM 671 C CA . THR A 1 92 ? 1.374 -4.772 -3.705 1.00 98.31 92 THR A CA 1
ATOM 672 C C . THR A 1 92 ? 2.344 -4.214 -4.729 1.00 98.31 92 THR A C 1
ATOM 674 O O . THR A 1 92 ? 2.570 -3.002 -4.790 1.00 98.31 92 THR A O 1
ATOM 677 N N . THR A 1 93 ? 2.914 -5.091 -5.544 1.00 98.00 93 THR A N 1
ATOM 678 C CA . THR A 1 93 ? 3.862 -4.713 -6.589 1.00 98.00 93 THR A CA 1
ATOM 679 C C . THR A 1 93 ? 3.324 -5.044 -7.978 1.00 98.00 93 THR A C 1
ATOM 681 O O . THR A 1 93 ? 2.368 -5.800 -8.154 1.00 98.00 93 THR A O 1
ATOM 684 N N . ARG A 1 94 ? 3.929 -4.414 -8.978 1.00 96.75 94 ARG A N 1
ATOM 685 C CA . ARG A 1 94 ? 3.721 -4.599 -10.414 1.00 96.75 94 ARG A CA 1
ATOM 686 C C . ARG A 1 94 ? 5.084 -4.799 -11.067 1.00 96.75 94 ARG A C 1
ATOM 688 O O . ARG A 1 94 ? 6.109 -4.716 -10.394 1.00 96.75 94 ARG A O 1
ATOM 695 N N . ASP A 1 95 ? 5.088 -5.079 -12.367 1.00 97.38 95 ASP A N 1
ATOM 696 C CA . ASP A 1 95 ? 6.319 -5.181 -13.158 1.00 97.38 95 ASP A CA 1
ATOM 697 C C . ASP A 1 95 ? 7.333 -6.153 -12.535 1.00 97.38 95 ASP A C 1
ATOM 699 O O . ASP A 1 95 ? 8.494 -5.830 -12.326 1.00 97.38 95 ASP A O 1
ATOM 703 N N . ASN A 1 96 ? 6.860 -7.349 -12.168 1.00 95.69 96 ASN A N 1
ATOM 704 C CA . ASN A 1 96 ? 7.662 -8.391 -11.514 1.00 95.69 96 ASN A CA 1
ATOM 705 C C . ASN A 1 96 ? 8.341 -7.952 -10.201 1.00 95.69 96 ASN A C 1
ATOM 707 O O . ASN A 1 96 ? 9.379 -8.496 -9.833 1.00 95.69 96 ASN A O 1
ATOM 711 N N . GLY A 1 97 ? 7.746 -6.998 -9.481 1.00 96.00 97 GLY A N 1
ATOM 712 C CA . GLY A 1 97 ? 8.275 -6.507 -8.211 1.00 96.00 97 GLY A CA 1
ATOM 713 C C . GLY A 1 97 ? 9.041 -5.193 -8.315 1.00 96.00 97 GLY A C 1
ATOM 714 O O . GLY A 1 97 ? 9.432 -4.669 -7.280 1.00 96.00 97 GLY A O 1
ATOM 715 N N . GLU A 1 98 ? 9.243 -4.648 -9.516 1.00 97.12 98 GLU A N 1
ATOM 716 C CA . GLU A 1 98 ? 10.022 -3.419 -9.725 1.00 97.12 98 GLU A CA 1
ATOM 717 C C . GLU A 1 98 ? 9.222 -2.145 -9.417 1.00 97.12 98 GLU A C 1
ATOM 719 O O . GLU A 1 98 ? 9.787 -1.131 -8.997 1.00 97.12 98 GLU A O 1
ATOM 724 N N . SER A 1 99 ? 7.898 -2.204 -9.575 1.00 97.94 99 SER A N 1
ATOM 725 C CA . SER A 1 99 ? 7.017 -1.041 -9.451 1.00 97.94 99 SER A CA 1
ATOM 726 C C . SER A 1 99 ? 5.974 -1.230 -8.359 1.00 97.94 99 SER A C 1
ATOM 728 O O . SER A 1 99 ? 5.492 -2.330 -8.093 1.00 97.94 99 SER A O 1
ATOM 730 N N . LEU A 1 100 ? 5.574 -0.131 -7.738 1.00 97.88 100 LEU A N 1
ATOM 731 C CA . LEU A 1 100 ? 4.518 -0.087 -6.743 1.00 97.88 100 LEU A CA 1
ATOM 732 C C . LEU A 1 100 ? 3.148 -0.238 -7.420 1.00 97.88 100 LEU A C 1
ATOM 734 O O . LEU A 1 100 ? 2.830 0.460 -8.381 1.00 97.88 100 LEU A O 1
ATOM 738 N N . GLY A 1 101 ? 2.319 -1.146 -6.908 1.00 97.81 101 GLY A N 1
ATOM 739 C CA . GLY A 1 101 ? 0.929 -1.303 -7.328 1.00 97.81 101 GLY A CA 1
ATOM 740 C C . GLY A 1 101 ? -0.005 -0.465 -6.466 1.00 97.81 101 GLY A C 1
ATOM 741 O O . GLY A 1 101 ? -0.488 0.592 -6.879 1.00 97.81 101 GLY A O 1
ATOM 742 N N . VAL A 1 102 ? -0.248 -0.955 -5.254 1.00 98.31 102 VAL A N 1
ATOM 743 C CA . VAL A 1 102 ? -1.059 -0.298 -4.226 1.00 98.31 102 VAL A CA 1
ATOM 744 C C . VAL A 1 102 ? -0.231 -0.152 -2.956 1.00 98.31 102 VAL A C 1
ATOM 746 O O . VAL A 1 102 ? 0.433 -1.105 -2.559 1.00 98.31 102 VAL A O 1
ATOM 749 N N . LEU A 1 103 ? -0.309 1.006 -2.304 1.00 98.44 103 LEU A N 1
ATOM 750 C CA . LEU A 1 103 ? 0.273 1.276 -0.992 1.00 98.44 103 LEU A CA 1
ATOM 751 C C . LEU A 1 103 ? -0.795 1.845 -0.057 1.00 98.44 103 LEU A C 1
ATOM 753 O O . LEU A 1 103 ? -1.424 2.851 -0.380 1.00 98.44 103 LEU A O 1
ATOM 757 N N . ILE A 1 104 ? -0.988 1.232 1.108 1.00 98.75 104 ILE A N 1
ATOM 758 C CA . ILE A 1 104 ? -1.971 1.666 2.110 1.00 98.75 104 ILE A CA 1
ATOM 759 C C . ILE A 1 104 ? -1.244 1.952 3.420 1.00 98.75 104 ILE A C 1
ATOM 761 O O . ILE A 1 104 ? -0.626 1.044 3.974 1.00 98.75 104 ILE A O 1
ATOM 765 N N . ASN A 1 105 ? -1.336 3.182 3.938 1.00 98.69 105 ASN A N 1
ATOM 766 C CA . ASN A 1 105 ? -0.803 3.534 5.257 1.00 98.69 105 ASN A CA 1
ATOM 767 C C . ASN A 1 105 ? -1.673 2.913 6.365 1.00 98.69 105 ASN A C 1
ATOM 769 O O . ASN A 1 105 ? -2.738 3.430 6.718 1.00 98.69 105 ASN A O 1
ATOM 773 N N . LEU A 1 106 ? -1.202 1.805 6.935 1.00 98.75 106 LEU A N 1
ATOM 774 C CA . LEU A 1 106 ? -1.897 1.079 7.995 1.00 98.75 106 LEU A CA 1
ATOM 775 C C . LEU A 1 106 ? -1.858 1.842 9.320 1.00 98.75 106 LEU A C 1
ATOM 777 O O . LEU A 1 106 ? -2.845 1.820 10.049 1.00 98.75 106 LEU A O 1
ATOM 781 N N . THR A 1 107 ? -0.786 2.591 9.608 1.00 98.56 107 THR A N 1
ATOM 782 C CA . THR A 1 107 ? -0.714 3.433 10.816 1.00 98.56 107 THR A CA 1
ATOM 783 C C . THR A 1 107 ? -1.853 4.457 10.865 1.00 98.56 107 THR A C 1
ATOM 785 O O . THR A 1 107 ? -2.400 4.752 11.932 1.00 98.56 107 THR A O 1
ATOM 788 N N . GLU A 1 108 ? -2.214 5.050 9.729 1.00 98.56 108 GLU A N 1
ATOM 789 C CA . GLU A 1 108 ? -3.335 5.983 9.629 1.00 98.56 108 GLU A CA 1
ATOM 790 C C . GLU A 1 108 ? -4.683 5.270 9.559 1.00 98.56 108 GLU A C 1
ATOM 792 O O . GLU A 1 108 ? -5.635 5.735 10.195 1.00 98.56 108 GLU A O 1
ATOM 797 N N . LEU A 1 109 ? -4.768 4.146 8.840 1.00 98.56 109 LEU A N 1
ATOM 798 C CA . LEU A 1 109 ? -5.991 3.348 8.759 1.00 98.56 109 LEU A CA 1
ATOM 799 C C . LEU A 1 109 ? -6.419 2.850 10.142 1.00 98.56 109 LEU A C 1
ATOM 801 O O . LEU A 1 109 ? -7.577 3.019 10.521 1.00 98.56 109 LEU A O 1
ATOM 805 N N . ASP A 1 110 ? -5.469 2.360 10.939 1.00 98.31 110 ASP A N 1
ATOM 806 C CA . ASP A 1 110 ? -5.692 1.847 12.291 1.00 98.31 110 ASP A CA 1
ATOM 807 C C . ASP A 1 110 ? -6.268 2.898 13.241 1.00 98.31 110 ASP A C 1
ATOM 809 O O . ASP A 1 110 ? -6.877 2.551 14.255 1.00 98.31 110 ASP A O 1
ATOM 813 N N . LYS A 1 111 ? -6.099 4.191 12.956 1.00 98.12 111 LYS A N 1
ATOM 814 C CA . LYS A 1 111 ? -6.699 5.268 13.761 1.00 98.12 111 LYS A CA 1
ATOM 815 C C . LYS A 1 111 ? -8.186 5.460 13.461 1.00 98.12 111 LYS A C 1
ATOM 817 O O . LYS A 1 111 ? -8.885 6.060 14.272 1.00 98.12 111 LYS A O 1
ATOM 822 N N . LYS A 1 112 ? -8.662 4.988 12.307 1.00 97.75 112 LYS A N 1
ATOM 823 C CA . LYS A 1 112 ? -10.017 5.237 11.786 1.00 97.75 112 LYS A CA 1
ATOM 824 C C . LYS A 1 112 ? -10.876 3.981 11.739 1.00 97.75 112 LYS A C 1
ATOM 826 O O . LYS A 1 112 ? -12.089 4.073 11.899 1.00 97.75 112 LYS A O 1
ATOM 831 N N . LEU A 1 113 ? -10.256 2.829 11.517 1.00 97.62 113 LEU A N 1
ATOM 832 C CA . LEU A 1 113 ? -10.926 1.556 11.322 1.00 97.62 113 LEU A CA 1
ATOM 833 C C . LEU A 1 113 ? -10.188 0.456 12.086 1.00 97.62 113 LEU A C 1
ATOM 835 O O . LEU A 1 113 ? -8.962 0.434 12.147 1.00 97.62 113 LEU A O 1
ATOM 839 N N . LYS A 1 114 ? -10.953 -0.459 12.680 1.00 95.25 114 LYS A N 1
ATOM 840 C CA . LYS A 1 114 ? -10.456 -1.645 13.388 1.00 95.25 114 LYS A CA 1
ATOM 841 C C . LYS A 1 114 ? -11.064 -2.894 12.764 1.00 95.25 114 LYS A C 1
ATOM 843 O O . LYS A 1 114 ? -12.123 -2.802 12.151 1.00 95.25 114 LYS A O 1
ATOM 848 N N . ASN A 1 115 ? -10.427 -4.043 12.989 1.00 95.94 115 ASN A N 1
ATOM 849 C CA . ASN A 1 115 ? -10.906 -5.356 12.542 1.00 95.94 115 ASN A CA 1
ATOM 850 C C . ASN A 1 115 ? -11.147 -5.405 11.023 1.00 95.94 115 ASN A C 1
ATOM 852 O O . ASN A 1 115 ? -12.248 -5.697 10.562 1.00 95.94 115 ASN A O 1
ATOM 856 N N . TYR A 1 116 ? -10.110 -5.074 10.260 1.00 97.88 116 TYR A N 1
ATOM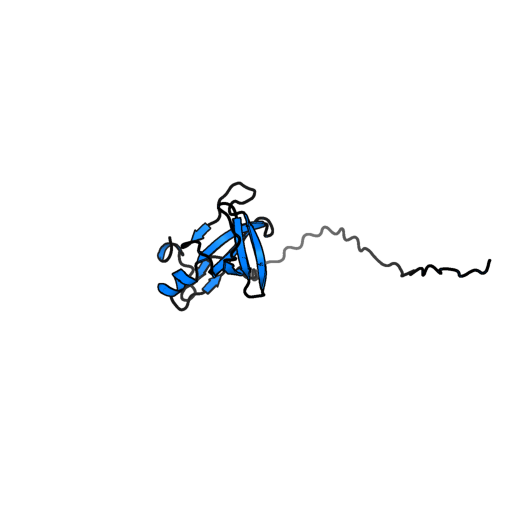 857 C CA . TYR A 1 116 ? -10.105 -5.158 8.805 1.00 97.88 116 TYR A CA 1
ATOM 858 C C . TYR A 1 116 ? -9.005 -6.107 8.337 1.00 97.88 116 TYR A C 1
ATOM 860 O O . TYR A 1 116 ? -8.084 -6.432 9.088 1.00 97.88 116 TYR A O 1
ATOM 868 N N . GLU A 1 117 ? -9.088 -6.503 7.076 1.00 97.81 117 GLU A N 1
ATOM 869 C CA . GLU A 1 117 ? -8.039 -7.237 6.379 1.00 97.81 117 GLU A CA 1
ATOM 870 C C . GLU A 1 117 ? -7.650 -6.482 5.110 1.00 97.81 117 GLU A C 1
ATOM 872 O O . GLU A 1 117 ? -8.474 -5.776 4.526 1.00 97.81 117 GLU A O 1
ATOM 877 N N . ILE A 1 118 ? -6.403 -6.638 4.671 1.00 97.94 118 ILE A N 1
ATOM 878 C CA . ILE A 1 118 ? -5.998 -6.259 3.319 1.00 97.94 118 ILE A CA 1
ATOM 879 C C . ILE A 1 118 ? -5.792 -7.551 2.535 1.00 97.94 118 ILE A C 1
ATOM 881 O O . ILE A 1 118 ? -5.087 -8.436 3.008 1.00 97.94 118 ILE A O 1
ATOM 885 N N . ARG A 1 119 ? -6.422 -7.660 1.362 1.00 96.75 119 ARG A N 1
ATOM 886 C CA . ARG A 1 119 ? -6.278 -8.804 0.451 1.00 96.75 119 ARG A CA 1
ATOM 887 C C . ARG A 1 119 ? -5.991 -8.306 -0.954 1.00 96.75 119 ARG A C 1
ATOM 889 O O . ARG A 1 119 ? -6.815 -7.592 -1.523 1.00 96.75 119 ARG A O 1
ATOM 896 N N . ASN A 1 120 ? -4.840 -8.659 -1.517 1.00 95.56 120 ASN A N 1
ATOM 897 C CA . ASN A 1 120 ? -4.360 -8.180 -2.818 1.00 95.56 120 ASN A CA 1
ATOM 898 C C . ASN A 1 120 ? -4.448 -6.647 -2.970 1.00 95.56 120 ASN A C 1
ATOM 900 O O . ASN A 1 120 ? -4.876 -6.133 -4.001 1.00 95.56 120 ASN A O 1
ATOM 904 N N . GLY A 1 121 ? -4.100 -5.899 -1.917 1.00 95.88 121 GLY A N 1
ATOM 905 C CA . GLY A 1 121 ? -4.198 -4.432 -1.911 1.00 95.88 121 GLY A CA 1
ATOM 906 C C . GLY A 1 121 ? -5.621 -3.864 -1.790 1.00 95.88 121 GLY A C 1
ATOM 907 O O . GLY A 1 121 ? -5.802 -2.657 -1.932 1.00 95.88 121 GLY A O 1
ATOM 908 N N . HIS A 1 122 ? -6.628 -4.693 -1.508 1.00 97.56 122 HIS A N 1
ATOM 909 C CA . HIS A 1 122 ? -8.001 -4.261 -1.250 1.00 97.56 122 HIS A CA 1
ATOM 910 C C . HIS A 1 122 ? -8.340 -4.318 0.238 1.00 97.56 122 HIS A C 1
ATOM 912 O O . HIS A 1 122 ? 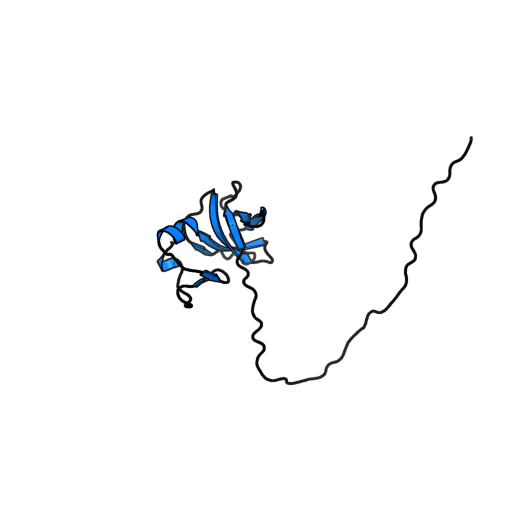-8.029 -5.300 0.908 1.00 97.56 122 HIS A O 1
ATOM 918 N N . LEU A 1 123 ? -9.032 -3.294 0.741 1.00 98.38 123 LEU A N 1
ATOM 919 C CA . LEU A 1 123 ? -9.552 -3.274 2.106 1.00 98.38 123 LEU A CA 1
ATOM 920 C C . LEU A 1 123 ? -10.813 -4.138 2.210 1.00 98.38 123 LEU A C 1
ATOM 922 O O . LEU A 1 123 ? -11.773 -3.939 1.465 1.00 98.38 123 LEU A O 1
ATOM 926 N N . VAL A 1 124 ? -10.814 -5.075 3.153 1.00 98.19 124 VAL A N 1
ATOM 927 C CA . VAL A 1 124 ? -11.924 -5.986 3.436 1.00 98.19 124 VAL A CA 1
ATOM 928 C C . VAL A 1 124 ? -12.422 -5.753 4.858 1.00 98.19 124 VAL A C 1
ATOM 930 O O . VAL A 1 124 ? -11.650 -5.786 5.818 1.00 98.19 124 VAL A O 1
ATOM 933 N N . VAL A 1 125 ? -13.727 -5.530 4.999 1.00 97.75 125 VAL A N 1
ATOM 934 C CA . VAL A 1 125 ? -14.402 -5.296 6.280 1.00 97.75 125 VAL A CA 1
ATOM 935 C C . VAL A 1 125 ? -15.607 -6.217 6.362 1.00 97.75 125 VAL A C 1
ATOM 937 O O . VAL A 1 125 ? -16.470 -6.184 5.493 1.00 97.75 125 VAL A O 1
ATOM 940 N N . ASN A 1 126 ? -15.669 -7.051 7.403 1.00 95.56 126 ASN A N 1
ATOM 941 C CA . ASN A 1 126 ? -16.734 -8.048 7.590 1.00 95.56 126 ASN A CA 1
ATOM 942 C C . ASN A 1 126 ? -16.949 -8.978 6.375 1.00 95.56 126 ASN A C 1
ATOM 944 O O . ASN A 1 126 ? -18.053 -9.466 6.157 1.00 95.56 126 ASN A O 1
ATOM 948 N N . GLY A 1 127 ? -15.892 -9.232 5.598 1.00 94.94 127 GLY A N 1
ATOM 949 C CA . GLY A 1 127 ? -15.936 -10.065 4.393 1.00 94.94 127 GLY A CA 1
ATOM 950 C C . GLY A 1 127 ? -16.215 -9.307 3.092 1.00 94.94 127 GLY A C 1
ATOM 951 O O . GLY A 1 127 ? -15.986 -9.873 2.026 1.00 94.94 127 GLY A O 1
ATOM 952 N N . ASP A 1 128 ? -16.611 -8.035 3.161 1.00 96.50 128 ASP A N 1
ATOM 953 C CA . ASP A 1 128 ? -16.888 -7.211 1.986 1.00 96.50 128 ASP A CA 1
ATOM 954 C C . ASP A 1 128 ? -15.687 -6.343 1.612 1.00 96.50 128 ASP A C 1
ATOM 956 O O . ASP A 1 128 ? -15.065 -5.706 2.466 1.00 96.50 128 ASP A O 1
ATOM 960 N N . THR A 1 129 ? -15.379 -6.269 0.317 1.00 97.38 129 THR A N 1
ATOM 961 C CA . THR A 1 129 ? -14.403 -5.304 -0.195 1.00 97.38 129 THR A CA 1
ATOM 962 C C . THR A 1 129 ? -15.002 -3.904 -0.174 1.00 97.38 129 THR A C 1
ATOM 964 O O . THR A 1 129 ? -16.036 -3.648 -0.794 1.00 97.38 129 THR A O 1
ATOM 967 N N . VAL A 1 130 ? -14.323 -2.977 0.497 1.00 97.50 130 VAL A N 1
ATOM 968 C CA . VAL A 1 130 ? -14.741 -1.578 0.611 1.00 97.50 130 VAL A CA 1
ATOM 969 C C . VAL A 1 130 ? -13.673 -0.640 0.034 1.00 97.50 130 VAL A C 1
ATOM 971 O O . VAL A 1 130 ? -12.482 -0.951 0.101 1.00 97.50 130 VAL A O 1
ATOM 974 N N . PRO A 1 131 ? -14.060 0.523 -0.522 1.00 97.56 131 PRO A N 1
ATOM 975 C CA . PRO A 1 131 ? -13.101 1.529 -0.977 1.00 97.56 131 PRO A CA 1
ATOM 976 C C . PRO A 1 131 ? -12.210 2.025 0.169 1.00 97.56 131 PRO A C 1
ATOM 978 O O . PRO A 1 131 ? -12.711 2.421 1.227 1.00 97.56 131 PRO A O 1
ATOM 981 N N . VAL A 1 132 ? -10.892 2.047 -0.047 1.00 97.94 132 VAL A N 1
ATOM 982 C CA . VAL A 1 132 ? -9.916 2.574 0.928 1.00 97.94 132 VAL A CA 1
ATOM 983 C C . VAL A 1 132 ? -10.109 4.084 1.107 1.00 97.94 132 VAL A C 1
ATOM 985 O O . VAL A 1 132 ? -9.925 4.621 2.200 1.00 97.94 132 VAL A O 1
ATOM 988 N N . GLU A 1 133 ? -10.580 4.748 0.050 1.00 97.25 133 GLU A N 1
ATOM 989 C CA . GLU A 1 133 ? -10.874 6.177 -0.060 1.00 97.25 133 GLU A CA 1
ATOM 990 C C . GLU A 1 133 ? -11.916 6.664 0.958 1.00 97.25 133 GLU A C 1
ATOM 992 O O . GLU A 1 133 ? -11.960 7.843 1.313 1.00 97.25 133 GLU A O 1
ATOM 997 N N . ASN A 1 134 ? -12.744 5.750 1.474 1.00 97.00 134 ASN A N 1
ATOM 998 C CA . ASN A 1 134 ? -13.689 6.054 2.548 1.00 97.00 134 ASN A CA 1
ATOM 999 C C . ASN A 1 134 ? -12.976 6.410 3.864 1.00 97.00 134 ASN A C 1
ATOM 1001 O O . ASN A 1 134 ? -13.559 7.071 4.724 1.00 97.00 134 ASN A O 1
ATOM 1005 N N . TYR A 1 135 ? -11.722 5.978 4.029 1.00 97.38 135 TYR A N 1
ATOM 1006 C CA . TYR A 1 135 ? -10.948 6.133 5.258 1.00 97.38 135 TYR A CA 1
ATOM 1007 C C . TYR A 1 135 ? -9.680 6.952 5.046 1.00 97.38 135 TYR A C 1
ATOM 1009 O O . TYR A 1 135 ? -9.330 7.761 5.907 1.00 97.38 135 TYR A O 1
ATOM 1017 N N . LEU A 1 136 ? -8.983 6.781 3.929 1.00 97.00 136 LEU A N 1
ATOM 1018 C CA . LEU A 1 136 ? -7.726 7.461 3.620 1.00 97.00 136 LEU A CA 1
ATOM 1019 C C . LEU A 1 136 ? -7.861 8.258 2.323 1.00 97.00 136 LEU A C 1
ATOM 1021 O O . LEU A 1 136 ? -8.678 7.922 1.480 1.00 97.00 136 LEU A O 1
ATOM 1025 N N . LYS A 1 137 ? -7.090 9.335 2.185 1.00 88.75 137 LYS A N 1
ATOM 1026 C CA . LYS A 1 137 ? -7.022 10.120 0.947 1.00 88.75 137 LYS A CA 1
ATOM 1027 C C . LYS A 1 137 ? -5.715 9.865 0.230 1.00 88.75 137 LYS A C 1
ATOM 1029 O O . LYS A 1 137 ? -4.746 9.528 0.948 1.00 88.75 137 LYS A O 1
#

pLDDT: mean 83.24, std 22.46, range [33.69, 98.75]

Foldseek 3Di:
DDDDDDDDDDDDDDDDDDDDDDDDDDDDDDDDDPPPPPFQKWKFFWAPDDDPQWTWGQTPVRDIAIAGQADPVRHGAAEWADDDGRFMWIWHADPVRRHTHYIYRVNQQVVFDPDWDAGNNFIGDPRDTDDSVVRTD

Sequence (137 aa):
MLATLLVLSACKGNKNNTPALAADTTSIVDTTAAEQVTDSTIYGKASEDFGMSTFGMITDDGDTINVCRTANDGTDAKIYGSIKYDDRYAMTTRDNGESLGVLINLTELDKKLKNYEIRNGHLVVNGDTVPVENYLK